Protein AF-A0A969NQ76-F1 (afdb_monomer_lite)

Secondary structure (DSSP, 8-state):
-----EEEEEEEEETTEEEEEEEEEEEETTEEEEEEEESSSS--EEEEEE--S---

pLDDT: mean 88.27, std 9.27, range [61.97, 96.81]

Radius of gyration: 12.97 Å; 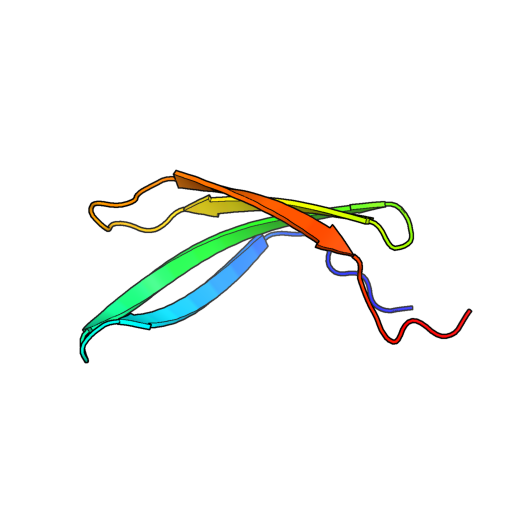chains: 1; bounding box: 27×20×34 Å

Structure (mmCIF, N/CA/C/O backbone):
data_AF-A0A969NQ76-F1
#
_entry.id   AF-A0A969NQ76-F1
#
loop_
_atom_site.group_PDB
_atom_site.id
_atom_site.type_symbol
_atom_site.label_atom_id
_atom_site.label_alt_id
_atom_site.label_comp_id
_atom_site.label_asym_id
_atom_site.label_entity_id
_atom_site.label_seq_id
_atom_site.pdbx_PDB_ins_code
_atom_site.Cartn_x
_atom_site.Cartn_y
_atom_site.Cartn_z
_atom_site.occupancy
_atom_site.B_iso_or_equiv
_atom_site.auth_seq_id
_atom_site.auth_comp_id
_atom_site.auth_asym_id
_atom_site.auth_atom_id
_atom_site.pdbx_PDB_model_num
ATOM 1 N N . MET A 1 1 ? -5.735 0.709 21.253 1.00 61.97 1 MET A N 1
ATOM 2 C CA . MET A 1 1 ? -6.292 1.428 20.088 1.00 61.97 1 MET A CA 1
ATOM 3 C C . MET A 1 1 ? -5.190 1.532 19.045 1.00 61.97 1 MET A C 1
ATOM 5 O O . MET A 1 1 ? -4.235 2.261 19.276 1.00 61.97 1 MET A O 1
ATOM 9 N N . THR A 1 2 ? -5.241 0.737 17.975 1.00 74.38 2 THR A N 1
ATOM 10 C CA . THR A 1 2 ? -4.187 0.766 16.947 1.00 74.38 2 THR A CA 1
ATOM 11 C C . THR A 1 2 ? -4.397 1.984 16.060 1.00 74.38 2 THR A C 1
ATOM 13 O O . THR A 1 2 ? -5.453 2.129 15.446 1.00 74.38 2 THR A O 1
ATOM 16 N N . ASN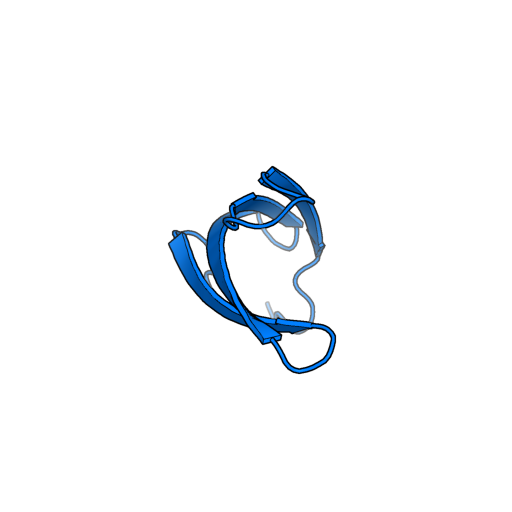 A 1 3 ? -3.410 2.872 16.049 1.00 86.81 3 ASN A N 1
ATOM 17 C CA . ASN A 1 3 ? -3.382 4.068 15.224 1.00 86.81 3 ASN A CA 1
ATOM 18 C C . ASN A 1 3 ? -2.449 3.808 14.037 1.00 86.81 3 ASN A C 1
ATOM 20 O O . ASN A 1 3 ? -1.255 3.609 14.245 1.00 86.81 3 ASN A O 1
ATOM 24 N N . LEU A 1 4 ? -2.995 3.788 12.820 1.00 91.31 4 LEU A N 1
ATOM 25 C CA . LEU A 1 4 ? -2.227 3.578 11.591 1.00 91.31 4 LEU A CA 1
ATOM 26 C C . LEU A 1 4 ? -1.837 4.887 10.887 1.00 91.31 4 LEU A C 1
ATOM 28 O O . LEU A 1 4 ? -1.226 4.843 9.821 1.00 91.31 4 LEU A O 1
ATOM 32 N N . ASN A 1 5 ? -2.180 6.044 11.465 1.00 94.69 5 ASN A N 1
ATOM 33 C CA . ASN A 1 5 ? -1.813 7.344 10.911 1.00 94.69 5 ASN A CA 1
ATOM 34 C C . ASN A 1 5 ? -0.290 7.511 10.849 1.00 94.69 5 ASN A C 1
ATOM 36 O O . ASN A 1 5 ? 0.412 7.199 11.812 1.00 94.69 5 ASN A O 1
ATOM 40 N N . GLY A 1 6 ? 0.196 8.092 9.754 1.00 95.69 6 GLY A N 1
ATOM 41 C CA . GLY A 1 6 ? 1.591 8.503 9.610 1.00 95.69 6 GLY A CA 1
ATOM 42 C C . GLY A 1 6 ? 2.258 7.988 8.343 1.00 95.69 6 GLY A C 1
ATOM 43 O O . GLY A 1 6 ? 1.597 7.518 7.415 1.00 95.69 6 GLY A O 1
ATOM 44 N N . THR A 1 7 ? 3.584 8.107 8.321 1.00 95.56 7 THR A N 1
ATOM 45 C CA . THR A 1 7 ? 4.429 7.671 7.209 1.00 95.56 7 THR A CA 1
ATOM 46 C C . THR A 1 7 ? 5.064 6.325 7.526 1.00 95.56 7 THR A C 1
ATOM 48 O O . THR A 1 7 ? 5.687 6.142 8.571 1.00 95.56 7 THR A O 1
ATOM 51 N N . TRP A 1 8 ? 4.926 5.397 6.591 1.00 93.94 8 TRP A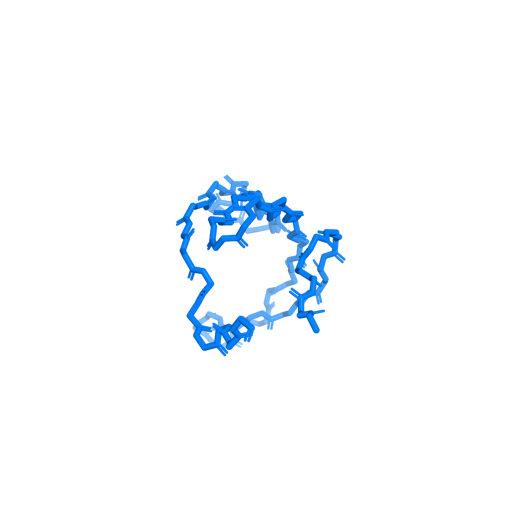 N 1
ATOM 52 C CA . TRP A 1 8 ? 5.420 4.035 6.656 1.00 93.94 8 TRP A CA 1
ATOM 53 C C . TRP A 1 8 ? 6.465 3.843 5.569 1.00 93.94 8 TRP A C 1
ATOM 55 O O . TRP A 1 8 ? 6.255 4.217 4.417 1.00 93.94 8 TRP A O 1
ATOM 65 N N . LEU A 1 9 ? 7.587 3.239 5.939 1.00 95.00 9 LEU A N 1
ATOM 66 C CA . LEU A 1 9 ? 8.641 2.862 5.010 1.00 95.00 9 LEU A CA 1
ATOM 67 C C . LEU A 1 9 ? 8.682 1.344 4.935 1.00 95.00 9 LEU A C 1
ATOM 69 O O . LEU A 1 9 ? 8.664 0.667 5.964 1.00 95.00 9 LEU A O 1
ATOM 73 N N . GLY A 1 10 ? 8.747 0.808 3.722 1.00 93.12 10 GLY A N 1
ATOM 74 C CA . GLY A 1 10 ? 8.739 -0.633 3.525 1.00 93.12 10 GLY A CA 1
ATOM 75 C C . GLY A 1 10 ? 9.494 -1.078 2.287 1.00 93.12 10 GLY A C 1
ATOM 76 O O . GLY A 1 10 ? 10.066 -0.288 1.533 1.00 93.12 10 GLY A O 1
ATOM 77 N N . THR A 1 11 ? 9.533 -2.391 2.101 1.00 93.19 11 THR A N 1
ATOM 78 C CA . THR A 1 11 ? 10.070 -3.034 0.903 1.00 93.19 11 THR A CA 1
ATOM 79 C C . THR A 1 11 ? 9.147 -4.177 0.525 1.00 93.19 11 THR A C 1
ATOM 81 O O . THR A 1 11 ? 8.869 -5.038 1.358 1.00 93.19 11 THR A O 1
ATOM 84 N N . TYR A 1 12 ? 8.673 -4.188 -0.717 1.00 89.62 12 TYR A N 1
ATOM 85 C CA . TYR A 1 12 ? 7.967 -5.333 -1.285 1.00 89.62 12 TYR A CA 1
ATOM 86 C C . TYR A 1 12 ? 8.827 -5.990 -2.362 1.00 89.62 12 TYR A C 1
ATOM 88 O O . TYR A 1 12 ? 9.796 -5.409 -2.847 1.00 89.62 12 TYR A O 1
ATOM 96 N N . TRP A 1 13 ? 8.480 -7.221 -2.720 1.00 91.69 13 TRP A N 1
ATOM 97 C CA . TRP A 1 13 ? 9.198 -7.989 -3.728 1.00 91.69 13 TRP A CA 1
ATOM 98 C C . TRP A 1 13 ? 8.288 -8.250 -4.916 1.00 91.69 13 TRP A C 1
ATOM 100 O O . TRP A 1 13 ? 7.254 -8.902 -4.781 1.00 91.69 13 TRP A O 1
ATOM 110 N N . GLN A 1 14 ? 8.695 -7.783 -6.092 1.00 85.38 14 GLN A N 1
ATOM 111 C CA . GLN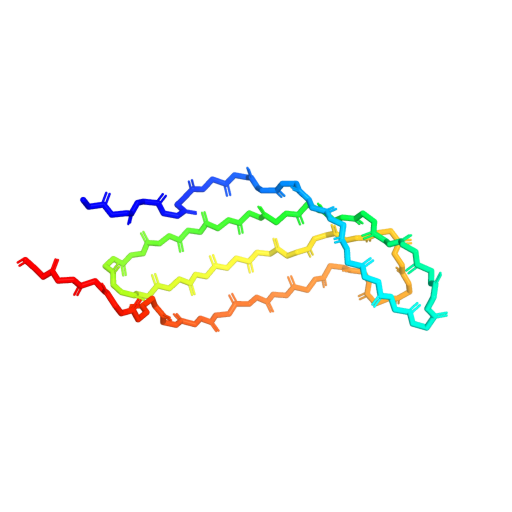 A 1 14 ? 7.993 -8.051 -7.339 1.00 85.38 14 GLN A CA 1
ATOM 112 C C . GLN A 1 14 ? 8.946 -8.716 -8.322 1.00 85.38 14 GLN A C 1
ATOM 114 O O . GLN A 1 14 ? 9.985 -8.166 -8.683 1.00 85.38 14 GLN A O 1
ATOM 119 N N . ARG A 1 15 ? 8.592 -9.929 -8.765 1.00 89.88 15 ARG A N 1
ATOM 120 C CA . ARG A 1 15 ? 9.413 -10.725 -9.697 1.00 89.88 15 ARG A CA 1
ATOM 121 C C . ARG A 1 15 ? 10.876 -10.868 -9.234 1.00 89.88 15 ARG A C 1
ATOM 123 O O . ARG A 1 15 ? 11.789 -10.788 -10.045 1.00 89.88 15 ARG A O 1
ATOM 130 N N . GLY A 1 16 ? 11.093 -11.030 -7.928 1.00 92.38 16 GLY A N 1
ATOM 131 C CA . GLY A 1 16 ? 12.432 -11.165 -7.344 1.00 92.38 16 GLY A CA 1
ATOM 132 C C . GLY A 1 16 ? 13.220 -9.860 -7.194 1.00 92.38 16 GLY A C 1
ATOM 133 O O . GLY A 1 16 ? 14.349 -9.911 -6.723 1.00 92.38 16 GLY A O 1
ATOM 134 N N . ASN A 1 17 ? 12.647 -8.703 -7.539 1.00 90.12 17 ASN A N 1
ATOM 135 C CA . ASN A 1 17 ? 13.277 -7.404 -7.312 1.00 90.12 17 ASN A CA 1
ATOM 136 C C . ASN A 1 17 ? 12.680 -6.749 -6.058 1.00 90.12 17 ASN A C 1
ATOM 138 O O . ASN A 1 17 ? 11.453 -6.606 -5.992 1.00 90.12 17 ASN A O 1
ATOM 142 N N . PRO A 1 18 ? 13.505 -6.363 -5.070 1.00 92.88 18 PRO A N 1
ATOM 143 C CA . PRO A 1 18 ? 13.038 -5.587 -3.934 1.00 92.88 18 PRO A CA 1
ATOM 144 C C . PRO A 1 18 ? 12.795 -4.135 -4.359 1.00 92.88 18 PRO A C 1
ATOM 146 O O . PRO A 1 18 ? 13.668 -3.494 -4.945 1.00 92.88 18 PRO A O 1
ATOM 149 N N . THR A 1 19 ? 11.630 -3.595 -4.019 1.00 90.75 19 THR A N 1
ATOM 150 C CA . THR A 1 19 ? 11.265 -2.201 -4.284 1.00 90.75 19 THR A CA 1
ATOM 151 C C . THR A 1 19 ? 10.893 -1.519 -2.978 1.00 90.75 19 THR A C 1
ATOM 153 O O . THR A 1 19 ? 10.047 -2.002 -2.222 1.00 90.75 19 THR A O 1
ATOM 156 N N . ARG A 1 20 ? 11.568 -0.401 -2.695 1.00 92.69 20 ARG A N 1
ATOM 157 C CA . ARG A 1 20 ? 11.279 0.441 -1.532 1.00 92.69 20 ARG A CA 1
ATOM 158 C C . ARG A 1 20 ? 10.065 1.306 -1.826 1.00 92.69 20 ARG A C 1
ATOM 160 O O . ARG A 1 20 ? 9.908 1.773 -2.948 1.00 92.69 20 ARG A O 1
ATOM 167 N N . PHE A 1 21 ? 9.257 1.540 -0.804 1.00 92.56 21 PHE A N 1
ATOM 168 C CA . PHE A 1 21 ? 8.129 2.453 -0.898 1.00 92.56 21 PHE A CA 1
ATOM 169 C C . PHE A 1 21 ? 8.003 3.303 0.363 1.00 92.56 21 PHE A C 1
ATOM 171 O O . PHE A 1 21 ? 8.394 2.887 1.461 1.00 92.56 21 PHE A O 1
ATOM 178 N N . GLU A 1 22 ? 7.418 4.477 0.176 1.00 94.69 22 GLU A N 1
ATOM 179 C CA . GLU A 1 22 ? 6.874 5.331 1.218 1.00 94.69 22 GLU A CA 1
ATOM 180 C C . GLU A 1 22 ? 5.347 5.294 1.133 1.00 94.69 22 GLU A C 1
ATOM 182 O O . GLU A 1 22 ? 4.771 5.347 0.050 1.00 94.69 22 GLU A O 1
ATOM 187 N N . LEU A 1 23 ? 4.679 5.177 2.274 1.00 94.12 23 LEU A N 1
ATOM 188 C CA . LEU A 1 23 ? 3.227 5.153 2.366 1.00 94.12 23 LEU A CA 1
ATOM 189 C C . LEU A 1 23 ? 2.773 6.156 3.424 1.00 94.12 23 LEU A C 1
ATOM 191 O O . LEU A 1 23 ? 3.156 6.044 4.583 1.00 94.12 23 LEU A O 1
ATOM 195 N N . THR A 1 24 ? 1.920 7.107 3.055 1.00 95.62 24 THR A N 1
ATOM 196 C CA . THR A 1 24 ? 1.255 7.999 4.015 1.00 95.62 24 THR A CA 1
ATOM 197 C C . THR A 1 24 ? -0.178 7.541 4.232 1.00 95.62 24 THR A C 1
ATOM 199 O O . THR A 1 24 ? -0.940 7.442 3.270 1.00 95.62 24 THR A O 1
ATOM 202 N N . LEU A 1 25 ? -0.549 7.296 5.488 1.00 95.94 25 LEU A N 1
ATOM 203 C CA . LEU A 1 25 ? -1.880 6.845 5.887 1.00 95.94 25 LEU A CA 1
ATOM 204 C C . LEU A 1 25 ? -2.582 7.874 6.767 1.00 95.94 25 LEU A C 1
ATOM 206 O O . LEU A 1 25 ? -1.997 8.423 7.703 1.00 95.94 25 LEU A O 1
ATOM 210 N N . VAL A 1 26 ? -3.870 8.061 6.488 1.00 96.06 26 VAL A N 1
ATOM 211 C CA . VAL A 1 26 ? -4.824 8.769 7.338 1.00 96.06 26 VAL A CA 1
ATOM 212 C C . VAL A 1 26 ? -5.962 7.811 7.682 1.00 96.06 26 VAL A C 1
ATOM 214 O O . VAL A 1 26 ? -6.651 7.304 6.793 1.00 96.06 26 VAL A O 1
ATOM 217 N N . GLN A 1 27 ? -6.154 7.563 8.974 1.00 94.00 27 GLN A N 1
ATOM 218 C CA . GLN A 1 27 ? -7.189 6.702 9.530 1.00 94.00 27 GLN A CA 1
ATOM 219 C C . GLN A 1 27 ? -8.264 7.544 10.226 1.00 94.00 27 GLN A C 1
ATOM 221 O O . GLN A 1 27 ? -7.981 8.278 11.175 1.00 94.00 27 GLN A O 1
ATOM 226 N N . GLY A 1 28 ? -9.511 7.369 9.790 1.00 92.38 28 GLY A N 1
ATOM 227 C CA . GLY A 1 28 ? -10.715 7.903 10.421 1.00 92.38 28 GLY A CA 1
ATOM 228 C C . GLY A 1 28 ? -11.617 6.762 10.886 1.00 92.38 28 GLY A C 1
ATOM 229 O O . GLY A 1 28 ? -12.296 6.128 10.082 1.00 92.38 28 GLY A O 1
ATOM 230 N N . GLY A 1 29 ? -11.628 6.473 12.188 1.00 89.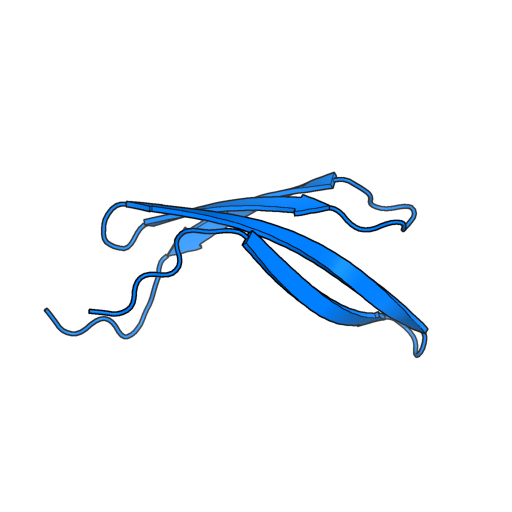50 29 GLY A N 1
ATOM 231 C CA . GLY A 1 29 ? -12.363 5.323 12.717 1.00 89.50 29 GLY A CA 1
ATOM 232 C C . GLY A 1 29 ? -11.826 4.004 12.150 1.00 89.50 29 GLY A C 1
ATOM 233 O O . GLY A 1 29 ? -10.671 3.658 12.402 1.00 89.50 29 GLY A O 1
ATOM 234 N N . ASN A 1 30 ? -12.670 3.263 11.426 1.00 91.44 30 ASN A N 1
ATOM 235 C CA . ASN A 1 30 ? -12.264 2.047 10.707 1.00 91.44 30 ASN A CA 1
ATOM 236 C C . ASN A 1 30 ? -11.846 2.325 9.263 1.00 91.44 30 ASN A C 1
ATOM 238 O O . ASN A 1 30 ? -11.283 1.447 8.627 1.00 91.44 30 ASN A O 1
ATOM 242 N N . SER A 1 31 ? -12.094 3.514 8.728 1.00 93.44 31 SER A N 1
ATOM 243 C CA . SER A 1 31 ? -11.702 3.835 7.361 1.00 93.44 31 SER A CA 1
ATOM 244 C C . SER A 1 31 ? -10.241 4.262 7.325 1.00 93.44 31 SER A C 1
ATOM 246 O O . SER A 1 31 ? -9.780 5.007 8.194 1.00 93.44 31 SER A O 1
ATOM 248 N N . ILE A 1 32 ? -9.520 3.820 6.300 1.00 95.31 32 ILE A N 1
ATOM 249 C CA . ILE A 1 32 ? -8.153 4.250 6.034 1.00 95.31 32 ILE A CA 1
ATOM 250 C C . ILE A 1 32 ? -8.016 4.699 4.585 1.00 95.31 32 ILE A C 1
ATOM 252 O O . ILE A 1 32 ? -8.589 4.106 3.673 1.00 95.31 32 ILE A O 1
ATOM 256 N N . SER A 1 33 ? -7.259 5.766 4.378 1.00 96.81 33 SER A N 1
ATOM 257 C CA . SER A 1 33 ? -6.918 6.284 3.058 1.00 96.81 33 SER A CA 1
ATOM 258 C C . SER A 1 33 ? -5.450 6.673 3.029 1.00 96.81 33 SER A C 1
ATOM 260 O O . SER A 1 33 ? -4.866 6.961 4.075 1.00 96.81 33 SER A O 1
ATOM 262 N N . GLY A 1 34 ? -4.841 6.676 1.850 1.00 95.50 34 GLY A N 1
ATOM 263 C CA . GLY A 1 34 ? -3.433 7.010 1.754 1.00 95.50 34 GLY A CA 1
ATOM 264 C C . GLY A 1 34 ? -2.891 7.096 0.346 1.00 95.50 34 GLY A C 1
ATOM 265 O O . GLY A 1 34 ? -3.599 6.868 -0.641 1.00 95.50 34 GLY A O 1
ATOM 266 N N . ARG A 1 35 ? -1.602 7.418 0.284 1.00 94.88 35 ARG A N 1
ATOM 267 C CA . ARG A 1 35 ? -0.811 7.394 -0.942 1.00 94.88 35 ARG A CA 1
ATOM 268 C C . ARG A 1 35 ? 0.451 6.587 -0.741 1.00 94.88 35 ARG A C 1
ATOM 270 O O . ARG A 1 35 ? 1.107 6.728 0.287 1.00 94.88 35 ARG A O 1
ATOM 277 N N . ILE A 1 36 ? 0.770 5.779 -1.737 1.00 92.44 36 ILE A N 1
ATOM 278 C CA . ILE A 1 36 ? 2.011 5.027 -1.847 1.00 92.44 36 ILE A CA 1
ATOM 279 C C . ILE A 1 36 ? 2.864 5.739 -2.884 1.00 92.44 36 ILE A C 1
ATOM 281 O O . ILE A 1 36 ? 2.357 6.115 -3.936 1.00 92.44 36 ILE A O 1
ATOM 285 N N . LYS A 1 37 ? 4.145 5.897 -2.594 1.00 92.19 37 LYS A N 1
ATOM 286 C CA . LYS A 1 37 ? 5.160 6.358 -3.525 1.00 92.19 37 LYS A CA 1
ATOM 287 C C . LYS A 1 37 ? 6.261 5.315 -3.576 1.00 92.19 37 LYS A C 1
ATOM 289 O O . LYS A 1 37 ? 6.879 5.018 -2.554 1.00 92.19 37 LYS A O 1
ATOM 294 N N . ASP A 1 38 ? 6.509 4.771 -4.753 1.00 88.81 38 ASP A N 1
ATOM 295 C CA . ASP A 1 38 ? 7.695 3.976 -5.031 1.00 88.81 38 ASP A CA 1
ATOM 296 C C . ASP A 1 38 ? 8.403 4.508 -6.289 1.00 88.81 38 ASP A C 1
ATOM 298 O O . ASP A 1 38 ? 7.857 5.323 -7.035 1.00 88.81 38 ASP A O 1
ATOM 302 N N . ASP A 1 39 ? 9.654 4.092 -6.488 1.00 80.44 39 ASP A N 1
ATOM 303 C CA . ASP A 1 39 ? 10.495 4.568 -7.596 1.00 80.44 39 ASP A CA 1
ATOM 304 C C . ASP A 1 39 ? 10.344 3.703 -8.866 1.00 80.44 39 ASP A C 1
ATOM 306 O O . ASP A 1 39 ? 11.238 3.670 -9.716 1.00 80.44 39 ASP A O 1
ATOM 310 N N . ASN A 1 40 ? 9.254 2.936 -8.998 1.00 77.25 40 ASN A N 1
ATOM 311 C CA . ASN A 1 40 ? 9.051 2.051 -10.145 1.00 77.25 40 ASN A CA 1
ATOM 312 C C . ASN A 1 40 ? 8.209 2.722 -11.259 1.00 77.25 40 ASN A C 1
ATOM 314 O O . ASN A 1 40 ? 7.810 3.880 -11.175 1.00 77.25 40 ASN A O 1
ATOM 318 N N . ALA A 1 41 ? 7.922 1.973 -12.330 1.00 68.06 41 ALA A N 1
ATOM 319 C CA . ALA A 1 41 ? 7.123 2.457 -13.463 1.00 68.06 41 ALA A CA 1
ATOM 320 C C . ALA A 1 41 ? 5.614 2.647 -13.171 1.00 68.06 41 ALA A C 1
ATOM 322 O O . ALA A 1 41 ? 4.905 3.231 -13.985 1.00 68.06 41 ALA A O 1
ATOM 323 N N . LEU A 1 42 ? 5.119 2.115 -12.057 1.00 66.75 42 LEU A N 1
ATOM 324 C CA . LEU A 1 42 ? 3.755 2.265 -11.545 1.00 66.75 42 LEU A CA 1
ATOM 325 C C . LEU A 1 42 ? 3.603 3.541 -10.693 1.00 66.75 42 LEU A C 1
ATOM 327 O O . LEU A 1 42 ? 2.525 4.129 -10.710 1.00 66.75 42 LEU A O 1
ATOM 331 N N . GLY A 1 43 ? 4.671 4.009 -10.035 1.00 71.88 43 GLY A N 1
ATOM 332 C CA . GLY A 1 43 ? 4.764 5.340 -9.429 1.00 71.88 43 GLY A CA 1
ATOM 333 C C . GLY A 1 43 ? 3.871 5.564 -8.201 1.00 71.88 43 GLY A C 1
ATOM 334 O O . GLY A 1 43 ? 3.732 4.702 -7.335 1.00 71.88 43 GLY A O 1
ATOM 335 N N . GLU A 1 44 ? 3.286 6.768 -8.096 1.00 84.38 44 GLU A N 1
ATOM 336 C CA . GLU A 1 44 ? 2.380 7.128 -6.997 1.00 84.38 44 GLU A CA 1
ATOM 337 C C . GLU A 1 44 ? 1.004 6.457 -7.149 1.00 84.38 44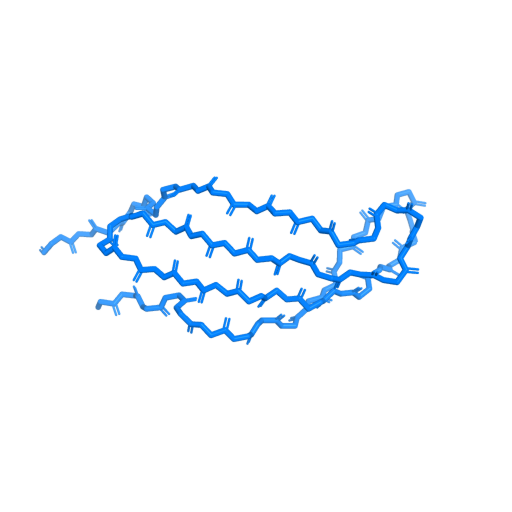 GLU A C 1
ATOM 339 O O . GLU A 1 44 ? 0.294 6.683 -8.130 1.00 84.38 44 GLU A O 1
ATOM 344 N N . ALA A 1 45 ? 0.583 5.695 -6.140 1.00 88.75 45 ALA A N 1
ATOM 345 C CA . ALA A 1 45 ? -0.731 5.056 -6.083 1.00 88.75 45 ALA A CA 1
ATOM 346 C C . ALA A 1 45 ? -1.578 5.615 -4.932 1.00 88.75 45 ALA A C 1
ATOM 348 O O . ALA A 1 45 ? -1.059 5.979 -3.876 1.00 88.75 45 ALA A O 1
ATOM 349 N N . SER A 1 46 ? -2.901 5.654 -5.105 1.00 92.56 46 SER A N 1
ATOM 350 C CA . SER A 1 46 ? -3.847 5.941 -4.021 1.00 92.56 46 SER A CA 1
ATOM 351 C C . SER A 1 46 ? -4.461 4.651 -3.479 1.00 92.56 46 SER A C 1
ATOM 353 O O . SER A 1 46 ? -4.679 3.690 -4.216 1.00 92.56 46 SER A O 1
ATOM 355 N N . MET A 1 47 ? -4.753 4.628 -2.179 1.00 91.19 47 MET A N 1
ATOM 356 C CA . MET A 1 47 ? -5.437 3.508 -1.534 1.00 91.19 47 MET A CA 1
ATOM 357 C C . MET A 1 47 ? -6.554 3.988 -0.615 1.00 91.19 47 MET A C 1
ATOM 359 O O . MET A 1 47 ? -6.444 5.026 0.040 1.00 91.19 47 MET A O 1
ATOM 363 N N . VAL A 1 48 ? -7.617 3.190 -0.550 1.00 95.00 48 VAL A N 1
ATOM 364 C CA . VAL A 1 48 ? -8.726 3.326 0.395 1.00 95.00 48 VAL A CA 1
ATOM 365 C C . VAL A 1 48 ? -9.075 1.926 0.891 1.00 95.00 48 VAL A C 1
ATOM 367 O O . VAL A 1 48 ? -9.058 0.976 0.110 1.00 95.00 48 VAL A O 1
ATOM 370 N N . GLY A 1 49 ? -9.371 1.782 2.179 1.00 94.06 49 GLY A N 1
ATOM 371 C CA . GLY A 1 49 ? -9.727 0.495 2.766 1.00 94.06 49 GLY A CA 1
ATOM 372 C C . GLY A 1 49 ? -10.347 0.608 4.153 1.00 94.06 49 GLY A C 1
ATOM 373 O O . GLY A 1 49 ? -10.612 1.705 4.653 1.00 94.06 49 GLY A O 1
ATOM 374 N N . GLU A 1 50 ? -10.551 -0.549 4.778 1.00 93.50 50 GLU A N 1
ATOM 375 C CA . GLU A 1 50 ? -11.086 -0.678 6.131 1.00 93.50 50 GLU A CA 1
ATOM 376 C C . GLU A 1 50 ? -10.104 -1.429 7.044 1.00 93.50 50 GLU A C 1
ATOM 378 O O . GLU A 1 50 ? -9.498 -2.429 6.656 1.00 93.50 50 GLU A O 1
ATOM 383 N N . VAL A 1 51 ? -9.955 -0.947 8.276 1.00 89.94 51 VAL A N 1
ATOM 384 C CA . VAL A 1 51 ? -9.181 -1.581 9.342 1.00 89.94 51 VAL A CA 1
ATOM 385 C C . VAL A 1 51 ? -10.042 -2.644 10.020 1.00 89.94 51 VAL A C 1
ATOM 387 O O . VAL A 1 51 ? -10.946 -2.330 10.795 1.00 89.94 51 VAL A O 1
ATOM 390 N N . VAL A 1 52 ? -9.728 -3.912 9.759 1.00 88.94 52 VAL A N 1
ATOM 391 C CA . VAL A 1 52 ? -10.368 -5.069 10.403 1.00 88.94 52 VAL A CA 1
ATOM 392 C C . VAL A 1 52 ? -9.656 -5.462 11.705 1.00 88.94 52 VAL A C 1
ATOM 394 O O . VAL A 1 52 ? -8.464 -5.216 11.873 1.00 88.94 52 VAL A O 1
ATOM 397 N N . GLY A 1 53 ? -10.382 -6.084 12.642 1.00 82.62 53 GLY A N 1
ATOM 398 C CA . GLY A 1 53 ? -9.815 -6.586 13.906 1.00 82.62 53 GLY A CA 1
ATOM 399 C C . GLY A 1 53 ? -9.686 -5.547 15.027 1.00 82.62 53 GLY A C 1
ATOM 400 O O . GLY A 1 53 ? -9.098 -5.827 16.070 1.00 82.62 53 GLY A O 1
ATOM 401 N N . ARG A 1 54 ? -10.253 -4.351 14.846 1.00 73.94 54 ARG A N 1
ATOM 402 C CA . ARG A 1 54 ? -10.391 -3.372 15.925 1.00 73.94 54 ARG A CA 1
ATOM 403 C C . ARG A 1 54 ? -11.540 -3.787 16.851 1.00 73.94 54 ARG A C 1
ATOM 405 O O . ARG A 1 54 ? -12.702 -3.646 16.485 1.00 73.94 54 ARG A O 1
ATOM 412 N N . SER A 1 55 ? -11.213 -4.250 18.055 1.00 64.88 55 SER A N 1
ATOM 413 C CA . SER A 1 55 ? -12.178 -4.337 19.159 1.00 64.88 55 SER A CA 1
ATOM 414 C C . SER A 1 55 ? -12.383 -2.939 19.751 1.00 64.88 55 SER A C 1
ATOM 416 O O . SER A 1 55 ? -11.400 -2.232 19.999 1.00 64.88 55 SER A O 1
ATOM 418 N N . LEU A 1 56 ? -13.646 -2.525 19.891 1.00 62.03 56 LEU A N 1
ATOM 419 C CA . LEU A 1 56 ? -14.039 -1.266 20.535 1.00 62.03 56 LEU A CA 1
ATOM 420 C C . LEU A 1 56 ? -13.809 -1.321 22.046 1.00 62.03 56 LEU A C 1
ATOM 422 O O . LEU A 1 56 ? -14.080 -2.390 22.635 1.00 62.03 56 LEU A O 1
#

Foldseek 3Di:
DDDPADKDWDWDADPNDIWIKIWGWDDDPQKIWIWIATPDPVGIDIDIDGHPDDDD

Sequence (56 aa):
MTNLNGTWLGTYWQRGNPTRFELTLVQGGNSISGRIKDDNALGEASMVGEVVGRSL